Protein AF-A0A2G6X4F0-F1 (afdb_monomer_lite)

Secondary structure (DSSP, 8-state):
----SS--EETTEEPPHHHHHHHHHHHHHHHHTTT---HHHHHHHHHHHHHHHTTS-HHHHHHHHHHHHT----

Radius of gyration: 12.82 Å; chains: 1; bounding box: 26×24×37 Å

Structure (mmCIF, N/CA/C/O backbone):
data_AF-A0A2G6X4F0-F1
#
_entry.id   AF-A0A2G6X4F0-F1
#
loop_
_atom_site.group_PDB
_atom_site.id
_atom_site.type_symbol
_atom_site.label_atom_id
_atom_site.label_alt_id
_atom_site.label_comp_id
_atom_site.label_asym_id
_atom_site.label_entity_id
_atom_site.label_seq_id
_atom_site.pdbx_PDB_ins_code
_atom_site.Cartn_x
_atom_site.Cartn_y
_atom_site.Cartn_z
_atom_site.occupancy
_atom_site.B_iso_or_equiv
_atom_site.auth_seq_id
_atom_site.auth_comp_id
_atom_site.auth_asym_id
_atom_site.auth_atom_id
_atom_site.pdbx_PDB_model_num
ATOM 1 N N . MET A 1 1 ? 9.789 -12.997 -8.090 1.00 77.88 1 MET A N 1
ATOM 2 C CA . MET A 1 1 ? 9.839 -11.535 -7.915 1.00 77.88 1 MET A CA 1
ATOM 3 C C . MET A 1 1 ? 8.597 -10.986 -8.564 1.00 77.88 1 MET A C 1
ATOM 5 O O . MET A 1 1 ? 8.421 -11.245 -9.753 1.00 77.88 1 MET A O 1
ATOM 9 N N . TRP A 1 2 ? 7.706 -10.370 -7.785 1.00 91.44 2 TRP A N 1
ATOM 10 C CA . TRP A 1 2 ? 6.532 -9.713 -8.352 1.00 91.44 2 TRP A CA 1
ATOM 11 C C . TRP A 1 2 ? 6.994 -8.630 -9.328 1.00 91.44 2 TRP A C 1
ATOM 13 O O . TRP A 1 2 ? 8.052 -8.028 -9.132 1.00 91.44 2 TRP A O 1
ATOM 23 N N . LYS A 1 3 ? 6.221 -8.419 -10.392 1.00 88.19 3 LYS A N 1
ATOM 24 C CA . LYS A 1 3 ? 6.481 -7.380 -11.384 1.00 88.19 3 LYS A CA 1
ATOM 25 C C . LYS A 1 3 ? 5.186 -6.648 -11.698 1.00 88.19 3 LYS A C 1
ATOM 27 O O . LYS A 1 3 ? 4.151 -7.309 -11.826 1.00 88.19 3 LYS A O 1
ATOM 32 N N . PRO A 1 4 ? 5.238 -5.322 -11.871 1.00 87.19 4 PRO A N 1
ATOM 33 C CA . PRO A 1 4 ? 4.063 -4.566 -12.257 1.00 87.19 4 PRO A CA 1
ATOM 34 C C . PRO A 1 4 ? 3.605 -4.982 -13.661 1.00 87.19 4 PRO A C 1
ATOM 36 O O . PRO A 1 4 ? 4.420 -5.252 -14.545 1.00 87.19 4 PRO A O 1
ATOM 39 N N . ALA A 1 5 ? 2.289 -5.015 -13.885 1.00 85.69 5 ALA A N 1
ATOM 40 C CA . ALA A 1 5 ? 1.716 -5.396 -15.182 1.00 85.69 5 ALA A CA 1
ATOM 41 C C . ALA A 1 5 ? 2.048 -4.386 -16.296 1.00 85.69 5 ALA A C 1
ATOM 43 O O . ALA A 1 5 ? 1.970 -4.695 -17.484 1.00 85.69 5 ALA A O 1
ATOM 44 N N . SER A 1 6 ? 2.399 -3.156 -15.924 1.00 85.56 6 SER A N 1
ATOM 45 C CA . SER A 1 6 ? 2.858 -2.106 -16.828 1.00 85.56 6 SER A CA 1
ATOM 46 C C . SER A 1 6 ? 3.914 -1.248 -16.130 1.00 85.56 6 SER A C 1
ATOM 48 O O . SER A 1 6 ? 3.852 -1.093 -14.911 1.00 85.56 6 SER A O 1
ATOM 50 N N . PRO A 1 7 ? 4.884 -0.677 -16.864 1.00 85.12 7 PRO A N 1
ATOM 51 C CA . PRO A 1 7 ? 5.880 0.205 -16.269 1.00 85.12 7 PRO A CA 1
ATOM 52 C C . PRO A 1 7 ? 5.225 1.421 -15.603 1.00 85.12 7 PRO A C 1
ATOM 54 O O . PRO A 1 7 ? 4.440 2.130 -16.233 1.00 85.12 7 PRO A O 1
ATOM 57 N N . PHE A 1 8 ? 5.585 1.695 -14.350 1.00 85.12 8 PHE A N 1
ATOM 58 C CA . PHE A 1 8 ? 5.158 2.911 -13.660 1.00 85.12 8 PHE A CA 1
ATOM 59 C C . PHE A 1 8 ? 6.090 4.064 -14.014 1.00 85.12 8 PHE A C 1
ATOM 61 O O . PHE A 1 8 ? 7.264 4.049 -13.648 1.00 85.12 8 PHE A O 1
ATOM 68 N N . LEU A 1 9 ? 5.558 5.067 -14.711 1.00 88.69 9 LEU A N 1
ATOM 69 C CA . LEU A 1 9 ? 6.252 6.312 -15.033 1.00 88.69 9 LEU A CA 1
ATOM 70 C C . LEU A 1 9 ? 5.805 7.408 -14.068 1.00 88.69 9 LEU A C 1
ATOM 72 O O . LEU A 1 9 ? 4.669 7.871 -14.131 1.00 88.69 9 LEU A O 1
ATOM 76 N N . ILE A 1 10 ? 6.713 7.850 -13.200 1.00 85.06 10 ILE A N 1
ATOM 77 C CA . ILE A 1 10 ? 6.493 8.988 -12.302 1.00 85.06 10 ILE A CA 1
ATOM 78 C C . ILE A 1 10 ? 7.560 10.038 -12.598 1.00 85.06 10 ILE A C 1
ATOM 80 O O . ILE A 1 10 ? 8.752 9.743 -12.575 1.00 85.06 10 ILE A O 1
ATOM 84 N N . ALA A 1 11 ? 7.128 11.264 -12.909 1.00 85.19 11 ALA A N 1
ATOM 85 C CA . ALA A 1 11 ? 8.010 12.391 -13.237 1.00 85.19 11 ALA A CA 1
ATOM 86 C C . ALA A 1 11 ? 9.066 12.070 -14.324 1.00 85.19 11 ALA A C 1
ATOM 88 O O . 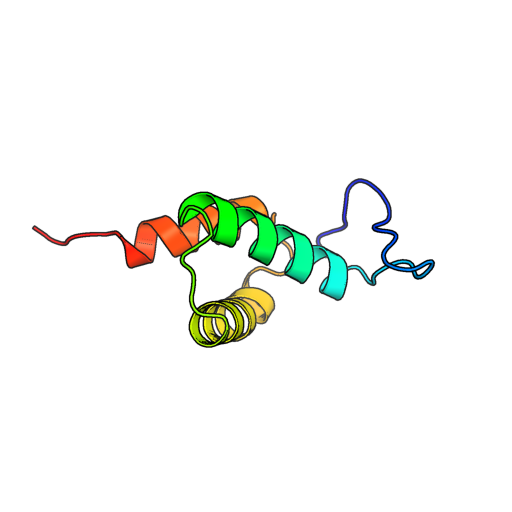ALA A 1 11 ? 10.217 12.488 -14.235 1.00 85.19 11 ALA A O 1
ATOM 89 N N . GLY A 1 12 ? 8.685 11.292 -15.346 1.00 87.56 12 GLY A N 1
ATOM 90 C CA . GLY A 1 12 ? 9.576 10.908 -16.451 1.00 87.56 12 GLY A CA 1
ATOM 91 C C . GLY A 1 12 ? 10.574 9.791 -16.123 1.00 87.56 12 GLY A C 1
ATOM 92 O O . GLY A 1 12 ? 11.368 9.420 -16.983 1.00 87.56 12 GLY A O 1
ATOM 93 N N . ARG A 1 13 ? 10.524 9.224 -14.912 1.00 91.62 13 ARG A N 1
ATOM 94 C CA . ARG A 1 13 ? 11.339 8.082 -14.490 1.00 91.62 13 ARG A CA 1
ATOM 95 C C . ARG A 1 13 ? 10.478 6.828 -14.377 1.00 91.62 13 ARG A C 1
ATOM 97 O O . ARG A 1 13 ? 9.421 6.851 -13.750 1.00 91.62 13 ARG A O 1
ATOM 104 N N . THR A 1 14 ? 10.972 5.723 -14.929 1.00 93.00 14 THR A N 1
ATOM 105 C CA . THR A 1 14 ? 10.396 4.398 -14.684 1.00 93.00 14 THR A CA 1
ATOM 106 C C . THR A 1 14 ? 10.812 3.904 -13.304 1.00 93.00 14 THR A C 1
ATOM 108 O O . THR A 1 14 ? 12.004 3.879 -12.986 1.00 93.00 14 THR A O 1
ATOM 111 N N . LEU A 1 15 ? 9.836 3.520 -12.487 1.00 92.56 15 LEU A N 1
ATOM 112 C CA . LEU A 1 15 ? 10.080 2.908 -11.186 1.00 92.56 15 LEU A CA 1
ATOM 113 C C . LEU A 1 15 ? 10.704 1.516 -11.338 1.00 92.56 15 LEU A C 1
ATOM 115 O O . LEU A 1 15 ? 10.364 0.761 -12.248 1.00 92.56 15 LEU A O 1
ATOM 119 N N . THR A 1 16 ? 11.592 1.166 -10.412 1.00 92.62 16 THR A N 1
ATOM 120 C CA . THR A 1 16 ? 12.041 -0.220 -10.217 1.00 92.62 16 THR A CA 1
ATOM 121 C C . THR A 1 16 ? 10.889 -1.106 -9.736 1.00 92.62 16 THR A C 1
ATOM 123 O O . THR A 1 16 ? 9.916 -0.603 -9.178 1.00 92.62 16 THR A O 1
ATOM 126 N N . ASP A 1 17 ? 11.017 -2.431 -9.872 1.00 92.38 17 ASP A N 1
ATOM 127 C CA . ASP A 1 17 ? 10.012 -3.388 -9.375 1.00 92.38 17 ASP A CA 1
ATOM 128 C C . ASP A 1 17 ? 9.699 -3.165 -7.880 1.00 92.38 17 ASP A C 1
ATOM 130 O O . ASP A 1 17 ? 8.544 -3.217 -7.466 1.00 92.38 17 ASP A O 1
ATOM 134 N N . GLN A 1 18 ? 10.716 -2.832 -7.078 1.00 91.56 18 GLN A N 1
ATOM 135 C CA . GLN A 1 18 ? 10.569 -2.498 -5.658 1.00 91.56 18 GLN A CA 1
ATOM 136 C C . GLN A 1 18 ? 9.798 -1.191 -5.431 1.00 91.56 18 GLN A C 1
ATOM 138 O O . GLN A 1 18 ? 8.900 -1.130 -4.591 1.00 91.56 18 GLN A O 1
ATOM 143 N N . GLU A 1 19 ? 10.141 -0.131 -6.163 1.00 92.75 19 GLU A N 1
ATOM 144 C CA . GLU A 1 19 ? 9.441 1.153 -6.060 1.00 92.75 19 GLU A CA 1
ATOM 145 C C . GLU A 1 19 ? 7.988 1.033 -6.534 1.00 92.75 19 GLU A C 1
ATOM 147 O O . GLU A 1 19 ? 7.096 1.596 -5.902 1.00 92.75 19 GLU A O 1
ATOM 152 N N . ALA A 1 20 ? 7.741 0.263 -7.597 1.00 93.81 20 ALA A N 1
ATOM 153 C CA . ALA A 1 20 ? 6.403 -0.039 -8.088 1.00 93.81 20 ALA A CA 1
ATOM 154 C C . ALA A 1 20 ? 5.596 -0.834 -7.052 1.00 93.81 20 ALA A C 1
ATOM 156 O O . ALA A 1 20 ? 4.456 -0.475 -6.766 1.00 93.81 20 ALA A O 1
ATOM 157 N N . TRP A 1 21 ? 6.201 -1.846 -6.419 1.00 95.00 21 TRP A N 1
ATOM 158 C CA . TRP A 1 21 ? 5.546 -2.622 -5.363 1.00 95.00 21 TRP A CA 1
ATOM 159 C C . TRP A 1 21 ? 5.150 -1.723 -4.193 1.00 95.00 21 TRP A C 1
ATOM 161 O O . TRP A 1 21 ? 4.004 -1.743 -3.745 1.00 95.00 21 TRP A O 1
ATOM 171 N N . ARG A 1 22 ? 6.079 -0.872 -3.726 1.00 93.88 22 ARG A N 1
ATOM 172 C CA . ARG A 1 22 ? 5.804 0.103 -2.661 1.00 93.88 22 ARG A CA 1
ATOM 173 C C . ARG A 1 22 ? 4.668 1.040 -3.046 1.00 93.88 22 ARG A C 1
ATOM 175 O O . ARG A 1 22 ? 3.814 1.312 -2.206 1.00 93.88 22 ARG A O 1
ATOM 182 N N . HIS A 1 23 ? 4.680 1.551 -4.2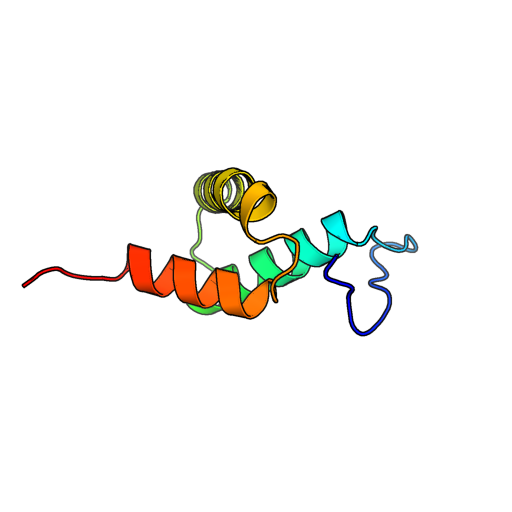75 1.00 92.94 23 HIS A N 1
ATOM 183 C CA . HIS A 1 23 ? 3.671 2.480 -4.767 1.00 92.94 23 HIS A CA 1
ATOM 184 C C . HIS A 1 23 ? 2.281 1.838 -4.773 1.00 92.94 23 HIS A C 1
ATOM 186 O O . HIS A 1 23 ? 1.364 2.396 -4.180 1.00 92.94 23 HIS A O 1
ATOM 192 N N . GLU A 1 24 ? 2.142 0.641 -5.349 1.00 94.38 24 GLU A N 1
ATOM 193 C CA . GLU A 1 24 ? 0.862 -0.075 -5.391 1.00 94.38 24 GLU A CA 1
ATOM 194 C C . GLU A 1 24 ? 0.356 -0.473 -3.999 1.00 94.38 24 GLU A C 1
ATOM 196 O O . GLU A 1 24 ? -0.832 -0.328 -3.716 1.00 94.38 24 GLU A O 1
ATOM 201 N N . PHE A 1 25 ? 1.248 -0.925 -3.111 1.00 94.94 25 PHE A N 1
ATOM 202 C CA . PHE A 1 25 ? 0.892 -1.242 -1.726 1.00 94.94 25 PHE A CA 1
ATOM 203 C C . PHE A 1 25 ? 0.363 0.001 -1.004 1.00 94.94 25 PHE A C 1
ATOM 205 O O . PHE A 1 25 ? -0.681 -0.042 -0.357 1.00 94.94 25 PHE A O 1
ATOM 212 N N . SER A 1 26 ? 1.086 1.116 -1.137 1.00 93.06 26 SER A N 1
ATOM 213 C CA . SER A 1 26 ? 0.755 2.385 -0.485 1.00 93.06 26 SER A CA 1
ATOM 214 C C . SER A 1 26 ? -0.578 2.937 -0.979 1.00 93.06 26 SER A C 1
ATOM 216 O O . SER A 1 26 ? -1.411 3.324 -0.168 1.00 93.06 26 SER A O 1
ATOM 218 N N . ASP A 1 27 ? -0.787 2.954 -2.296 1.00 93.12 27 ASP A N 1
ATOM 219 C CA . ASP A 1 27 ? -2.005 3.466 -2.927 1.00 93.12 27 ASP A CA 1
ATOM 220 C C . ASP A 1 27 ? -3.249 2.665 -2.511 1.00 93.12 27 ASP A C 1
ATOM 222 O O . ASP A 1 27 ? -4.257 3.247 -2.110 1.00 93.12 27 ASP A O 1
ATOM 226 N N . GLU A 1 28 ? -3.171 1.330 -2.521 1.00 95.06 28 GLU A N 1
ATOM 227 C CA . GLU A 1 28 ? -4.272 0.480 -2.052 1.00 95.06 28 GLU A CA 1
ATOM 228 C C . GLU A 1 28 ? -4.553 0.706 -0.559 1.00 95.06 28 GLU A C 1
ATOM 230 O O . GLU A 1 28 ? -5.708 0.831 -0.154 1.00 95.06 28 GLU A O 1
ATOM 235 N N . PHE A 1 29 ? -3.511 0.808 0.269 1.00 92.25 29 PHE A N 1
ATOM 236 C CA . PHE A 1 29 ? -3.673 1.011 1.707 1.00 92.25 29 PHE A CA 1
ATOM 237 C C . PHE A 1 29 ? -4.266 2.389 2.041 1.00 92.25 29 PHE A C 1
ATOM 239 O O . PHE A 1 29 ? -5.152 2.484 2.889 1.00 92.25 29 PHE A O 1
ATOM 246 N N . TYR A 1 30 ? -3.855 3.448 1.334 1.00 91.88 30 TYR A N 1
ATOM 247 C CA . TYR A 1 30 ? -4.469 4.773 1.454 1.00 91.88 30 TYR A CA 1
ATOM 248 C C . TYR A 1 30 ? -5.958 4.746 1.102 1.00 91.88 30 TYR A C 1
ATOM 250 O O . TYR A 1 30 ? -6.753 5.360 1.809 1.00 91.88 30 TYR A O 1
ATOM 258 N N . LYS A 1 31 ? -6.351 4.020 0.047 1.00 93.06 31 LYS A N 1
ATOM 259 C CA . LYS A 1 31 ? -7.763 3.873 -0.342 1.00 93.06 31 LYS A CA 1
ATOM 260 C C . LYS A 1 31 ? -8.594 3.183 0.737 1.00 93.06 31 LYS A C 1
ATOM 262 O O . LYS A 1 31 ? -9.716 3.611 0.981 1.00 93.06 31 LYS A O 1
ATOM 267 N N . LEU A 1 32 ? -8.048 2.158 1.395 1.00 91.62 32 LEU A N 1
ATOM 268 C CA . LEU A 1 32 ? -8.740 1.426 2.467 1.00 91.62 32 LEU A CA 1
ATOM 269 C C . LEU A 1 32 ? -9.037 2.298 3.695 1.00 91.62 32 LEU A C 1
ATOM 271 O O . LEU A 1 32 ? -10.042 2.079 4.359 1.00 91.62 32 LEU A O 1
ATOM 275 N N . TYR A 1 33 ? -8.199 3.300 3.962 1.00 88.50 33 TYR A N 1
ATOM 276 C CA . TYR A 1 33 ? -8.380 4.263 5.053 1.00 88.50 33 TYR A CA 1
ATOM 277 C C . TYR A 1 33 ? -8.935 5.620 4.589 1.00 88.50 33 TYR A C 1
ATOM 279 O O . TYR A 1 33 ? -8.809 6.609 5.307 1.00 88.50 33 TYR A O 1
ATOM 287 N N . GLU A 1 34 ? -9.499 5.708 3.379 1.00 86.88 34 GLU A N 1
ATOM 288 C CA . GLU A 1 34 ? -10.059 6.950 2.814 1.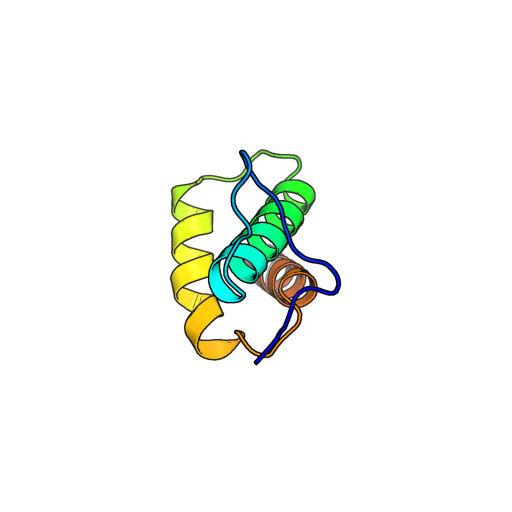00 86.88 34 GLU A CA 1
ATOM 289 C C . GLU A 1 34 ? -9.078 8.145 2.836 1.00 86.88 34 GLU A C 1
ATOM 291 O O . GLU A 1 34 ? -9.457 9.30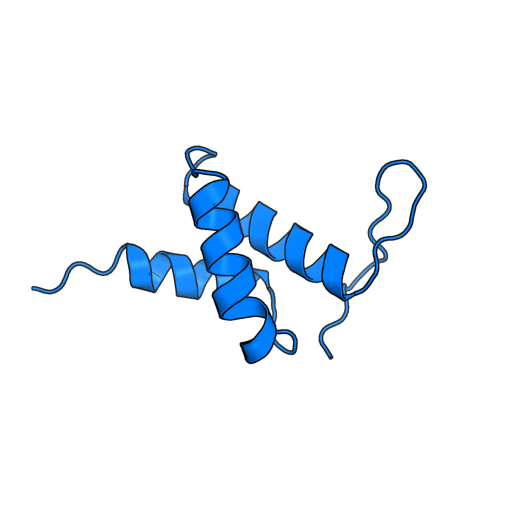4 2.987 1.00 86.88 34 GLU A O 1
ATOM 296 N N . GLY A 1 35 ? -7.780 7.866 2.694 1.00 80.06 35 GLY A N 1
ATOM 297 C CA . GLY A 1 35 ? -6.714 8.868 2.744 1.00 80.06 35 GLY A CA 1
ATOM 298 C C . GLY A 1 35 ? -6.259 9.263 4.155 1.00 80.06 35 GLY A C 1
ATOM 299 O O . GLY A 1 35 ? -5.260 9.968 4.282 1.00 80.06 35 GLY A O 1
ATOM 300 N N . ALA A 1 36 ? -6.912 8.780 5.214 1.00 83.94 36 ALA A N 1
ATOM 301 C CA . ALA A 1 36 ? -6.596 9.096 6.609 1.00 83.94 36 ALA A CA 1
ATOM 302 C C . ALA A 1 36 ? -5.555 8.136 7.220 1.00 83.94 36 ALA A C 1
ATOM 304 O O . ALA A 1 36 ? -5.745 7.602 8.312 1.00 83.94 36 ALA A O 1
ATOM 305 N N . VAL A 1 37 ? -4.445 7.901 6.512 1.00 83.62 37 VAL A N 1
ATOM 306 C CA . VAL A 1 37 ? -3.342 7.054 6.990 1.00 83.62 37 VAL A CA 1
ATOM 307 C C . VAL A 1 37 ? -2.106 7.872 7.319 1.00 83.62 37 VAL A C 1
ATOM 309 O O . VAL A 1 37 ? -1.625 8.669 6.513 1.00 83.62 37 VAL A O 1
ATOM 312 N N . ASP A 1 38 ? -1.570 7.608 8.507 1.00 87.12 38 ASP A N 1
ATOM 313 C CA . ASP A 1 38 ? -0.284 8.116 8.964 1.00 87.12 38 ASP A CA 1
ATOM 314 C C . ASP A 1 38 ? 0.858 7.576 8.079 1.00 87.12 38 ASP A C 1
ATOM 316 O O . ASP A 1 38 ? 1.000 6.365 7.868 1.00 87.12 38 ASP A O 1
ATOM 320 N N . SER A 1 39 ? 1.694 8.479 7.563 1.00 86.81 39 SER A N 1
ATOM 321 C CA . SER A 1 39 ? 2.860 8.134 6.746 1.00 86.81 39 SER A CA 1
ATOM 322 C C . SER A 1 39 ? 3.883 7.266 7.486 1.00 86.81 39 SER A C 1
ATOM 324 O O . SER A 1 39 ? 4.561 6.447 6.852 1.00 86.81 39 SER A O 1
ATOM 326 N N . ASP A 1 40 ? 3.990 7.408 8.808 1.00 90.19 40 ASP A N 1
ATOM 327 C CA . ASP A 1 40 ? 4.900 6.618 9.638 1.00 90.19 40 ASP A CA 1
ATOM 328 C C . ASP A 1 40 ? 4.392 5.183 9.779 1.00 90.19 40 ASP A C 1
ATOM 330 O O . ASP A 1 40 ? 5.163 4.230 9.613 1.00 90.19 40 ASP A O 1
ATOM 334 N N . LEU A 1 41 ? 3.080 5.009 9.973 1.00 88.75 41 LEU A N 1
ATOM 335 C CA . LEU A 1 41 ? 2.435 3.694 9.955 1.00 88.75 41 LEU A CA 1
ATOM 336 C C . LEU A 1 41 ? 2.649 3.005 8.604 1.00 88.75 41 LEU A C 1
ATOM 338 O O . LEU A 1 41 ? 3.059 1.845 8.551 1.00 88.75 41 LEU A O 1
ATOM 342 N N . LEU A 1 42 ? 2.426 3.725 7.505 1.00 90.50 42 LEU A N 1
ATOM 343 C CA . LEU A 1 42 ? 2.596 3.190 6.157 1.00 90.50 42 LEU A CA 1
ATOM 344 C C . LEU A 1 42 ? 4.047 2.746 5.900 1.00 90.50 42 LEU A C 1
ATOM 346 O O . LEU A 1 42 ? 4.298 1.677 5.336 1.00 90.50 42 LEU A O 1
ATOM 350 N N . THR A 1 43 ? 5.014 3.539 6.367 1.00 91.56 43 THR A N 1
ATOM 351 C CA . THR A 1 43 ? 6.445 3.219 6.275 1.00 91.56 43 THR A CA 1
ATOM 352 C C . THR A 1 43 ? 6.804 1.993 7.115 1.00 91.56 43 THR A C 1
ATOM 354 O O . THR A 1 43 ? 7.523 1.110 6.637 1.00 91.56 43 THR A O 1
ATOM 357 N N . MET A 1 44 ? 6.278 1.891 8.338 1.00 92.44 44 MET A N 1
ATOM 358 C CA . MET A 1 44 ? 6.465 0.727 9.207 1.00 92.44 44 MET A CA 1
ATOM 359 C C . MET A 1 44 ? 5.903 -0.549 8.568 1.00 92.44 44 MET A C 1
ATOM 361 O O . MET A 1 44 ? 6.589 -1.576 8.527 1.00 92.44 44 MET A O 1
ATOM 365 N N . LEU A 1 45 ? 4.679 -0.487 8.037 1.00 92.44 45 LEU A N 1
ATOM 366 C CA . LEU A 1 45 ? 4.022 -1.615 7.380 1.00 92.44 45 LEU A CA 1
ATOM 367 C C . LEU A 1 45 ? 4.794 -2.065 6.144 1.00 92.44 45 LEU A C 1
ATOM 369 O O . LEU A 1 45 ? 5.067 -3.255 6.003 1.00 92.44 45 LEU A O 1
ATOM 373 N N . TYR A 1 46 ? 5.224 -1.128 5.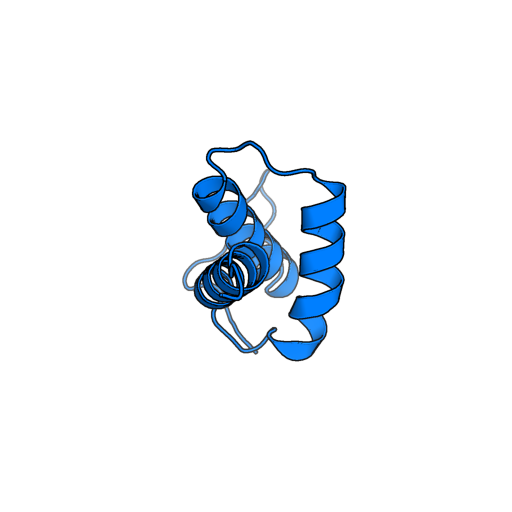298 1.00 91.62 46 TYR A N 1
ATOM 374 C CA . TYR A 1 46 ? 6.058 -1.441 4.141 1.00 91.62 46 TYR A CA 1
ATOM 375 C C . TYR A 1 46 ? 7.359 -2.145 4.553 1.00 91.62 46 TYR A C 1
ATOM 377 O O . TYR A 1 46 ? 7.651 -3.231 4.053 1.00 91.62 46 TYR A O 1
ATOM 385 N N . ASN A 1 47 ? 8.111 -1.588 5.508 1.00 93.31 47 ASN A N 1
ATOM 386 C CA . ASN A 1 47 ? 9.374 -2.177 5.973 1.00 93.31 47 ASN A CA 1
ATOM 387 C C . ASN A 1 47 ? 9.182 -3.566 6.603 1.00 93.31 47 ASN A C 1
ATOM 389 O O . ASN A 1 47 ? 10.074 -4.412 6.542 1.00 93.31 47 ASN A O 1
ATOM 393 N N . THR A 1 48 ? 8.011 -3.815 7.189 1.00 92.75 48 THR A N 1
ATOM 394 C CA . THR A 1 48 ? 7.661 -5.107 7.783 1.00 92.75 48 THR A CA 1
ATOM 395 C C . THR A 1 48 ? 7.248 -6.126 6.722 1.00 92.75 48 THR A C 1
ATOM 397 O O . THR A 1 48 ? 7.702 -7.272 6.752 1.00 92.75 48 THR A O 1
ATOM 400 N N . MET A 1 49 ? 6.399 -5.738 5.774 1.00 92.00 49 MET A N 1
ATOM 401 C CA . MET A 1 49 ? 5.801 -6.665 4.813 1.00 92.00 49 MET A CA 1
ATOM 402 C C . MET A 1 49 ? 6.709 -6.934 3.617 1.00 92.00 49 MET A C 1
ATOM 404 O O . MET A 1 49 ? 6.847 -8.085 3.208 1.00 92.00 49 MET A O 1
ATOM 408 N N . HIS A 1 50 ? 7.375 -5.908 3.085 1.00 91.69 50 HIS A N 1
ATOM 409 C CA . HIS A 1 50 ? 8.136 -6.012 1.841 1.00 91.69 50 HIS A CA 1
ATOM 410 C C . HIS A 1 50 ? 9.171 -7.155 1.852 1.00 91.69 50 HIS A C 1
ATOM 412 O O . HIS A 1 50 ? 9.150 -7.967 0.931 1.00 91.69 50 HIS A O 1
ATOM 418 N N . PRO A 1 51 ? 10.018 -7.347 2.886 1.00 93.12 51 PRO A N 1
ATOM 419 C CA . PRO A 1 51 ? 10.985 -8.451 2.893 1.00 93.12 51 PRO A CA 1
ATOM 420 C C . PRO A 1 51 ? 10.354 -9.851 2.838 1.00 93.12 51 PRO A C 1
ATOM 422 O O . PRO A 1 51 ? 11.029 -10.810 2.474 1.00 93.12 51 PRO A O 1
ATOM 425 N N . ARG A 1 52 ? 9.082 -9.978 3.235 1.00 92.81 52 ARG A N 1
ATOM 426 C CA . ARG A 1 52 ? 8.360 -11.252 3.362 1.00 92.81 52 ARG A CA 1
ATOM 427 C C . ARG A 1 52 ? 7.418 -11.512 2.189 1.00 92.81 52 ARG A C 1
ATOM 429 O O . ARG A 1 52 ? 7.214 -12.667 1.844 1.00 92.81 52 ARG A O 1
ATOM 436 N N . ALA A 1 53 ? 6.885 -10.450 1.589 1.00 93.50 53 ALA A N 1
ATOM 437 C CA . ALA A 1 53 ? 5.792 -10.509 0.623 1.00 93.50 53 ALA A CA 1
ATOM 438 C C . ALA A 1 53 ? 6.116 -9.828 -0.719 1.00 93.50 53 ALA A C 1
ATOM 440 O O . ALA A 1 53 ? 5.228 -9.607 -1.533 1.00 93.50 53 ALA A O 1
ATOM 441 N N . PHE A 1 54 ? 7.385 -9.499 -0.997 1.00 91.94 54 PHE A N 1
ATOM 442 C CA . PHE A 1 54 ? 7.775 -8.864 -2.267 1.00 91.94 54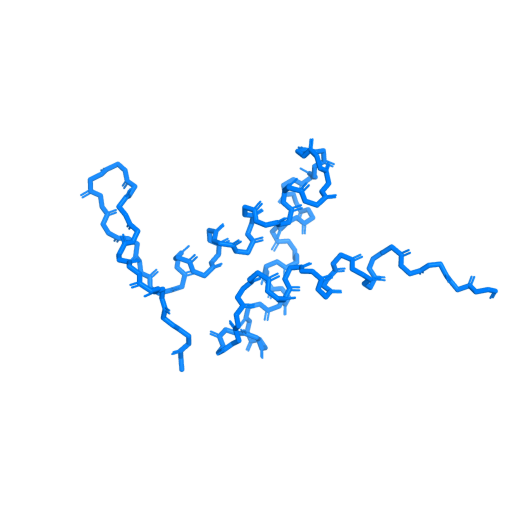 PHE A CA 1
ATOM 443 C C . PHE A 1 54 ? 7.476 -9.718 -3.514 1.00 91.94 54 PHE A C 1
ATOM 445 O O . PHE A 1 54 ? 7.471 -9.222 -4.637 1.00 91.94 54 PHE A O 1
ATOM 452 N N . ASN A 1 55 ? 7.256 -11.023 -3.353 1.00 94.44 55 ASN A N 1
ATOM 453 C CA . ASN A 1 55 ? 6.837 -11.885 -4.459 1.00 94.44 55 ASN A CA 1
ATOM 454 C C . ASN A 1 55 ? 5.316 -11.931 -4.654 1.00 94.44 55 ASN A C 1
ATOM 456 O O . ASN A 1 55 ? 4.876 -12.447 -5.680 1.00 94.44 55 ASN A O 1
ATOM 460 N N . ASP A 1 56 ? 4.552 -11.387 -3.712 1.00 94.81 56 ASP A N 1
ATOM 461 C CA . ASP A 1 56 ? 3.096 -11.393 -3.712 1.00 94.81 56 ASP A CA 1
ATOM 462 C C . ASP A 1 56 ? 2.545 -10.082 -4.283 1.00 94.81 56 ASP A C 1
ATOM 464 O O . ASP A 1 56 ? 3.252 -9.074 -4.385 1.00 94.81 56 ASP A O 1
ATOM 468 N N . ASP A 1 57 ? 1.261 -10.096 -4.646 1.00 94.81 57 ASP A N 1
ATOM 469 C CA . ASP A 1 57 ? 0.554 -8.901 -5.106 1.00 94.81 57 ASP A CA 1
ATOM 470 C C . ASP A 1 57 ? 0.493 -7.847 -3.976 1.00 94.81 57 ASP A C 1
ATOM 472 O O . ASP A 1 57 ? -0.150 -8.096 -2.947 1.00 94.81 57 ASP A O 1
ATOM 476 N N . PRO A 1 58 ? 1.109 -6.660 -4.151 1.00 95.38 58 PRO A N 1
ATOM 477 C CA . PRO A 1 58 ? 1.121 -5.607 -3.139 1.00 95.38 58 PRO A CA 1
ATOM 478 C C . PRO A 1 58 ? -0.282 -5.168 -2.709 1.00 95.38 58 PRO A C 1
ATOM 480 O O . PRO A 1 58 ? -0.481 -4.841 -1.538 1.00 95.38 58 PRO A O 1
ATOM 483 N N . ARG A 1 59 ? -1.279 -5.200 -3.605 1.00 95.19 59 ARG A N 1
ATOM 484 C CA . ARG A 1 59 ? -2.663 -4.819 -3.274 1.00 95.19 59 ARG A CA 1
ATOM 485 C C . ARG A 1 59 ? -3.315 -5.854 -2.372 1.00 95.19 59 ARG A C 1
ATOM 487 O O . ARG A 1 59 ? -4.015 -5.515 -1.419 1.00 95.19 59 ARG A O 1
ATOM 494 N N . HIS A 1 60 ? -3.063 -7.132 -2.645 1.00 95.50 60 HIS A N 1
ATOM 495 C CA . HIS A 1 60 ? -3.530 -8.211 -1.783 1.00 95.50 60 HIS A CA 1
ATOM 496 C C . HIS A 1 60 ? -2.897 -8.117 -0.389 1.00 95.50 60 HIS A C 1
ATOM 498 O O . HIS A 1 60 ? -3.602 -8.203 0.618 1.00 95.50 60 HIS A O 1
ATOM 504 N N . VAL A 1 61 ? -1.590 -7.857 -0.323 1.00 95.69 61 VAL A N 1
ATOM 505 C CA . VAL A 1 61 ? -0.861 -7.688 0.942 1.00 95.69 61 VAL A CA 1
ATOM 506 C C . VAL A 1 61 ? -1.369 -6.471 1.726 1.00 95.69 61 VAL A C 1
ATOM 508 O O . VAL A 1 61 ? -1.541 -6.567 2.940 1.00 95.69 61 VAL A O 1
ATOM 511 N N . ALA A 1 62 ? -1.685 -5.355 1.058 1.00 94.88 62 ALA A N 1
ATOM 512 C CA . ALA A 1 62 ? -2.299 -4.182 1.689 1.00 94.88 62 ALA A CA 1
ATOM 513 C C . ALA A 1 62 ? -3.655 -4.514 2.336 1.00 94.88 62 ALA A C 1
ATOM 515 O O . ALA A 1 62 ? -3.892 -4.161 3.493 1.00 94.88 62 ALA A O 1
ATOM 516 N N . ARG A 1 63 ? -4.518 -5.262 1.637 1.00 94.88 63 ARG A N 1
ATOM 517 C CA . ARG A 1 63 ? -5.815 -5.713 2.174 1.00 94.88 63 ARG A CA 1
ATOM 518 C C . ARG A 1 63 ? -5.660 -6.648 3.369 1.00 94.88 63 ARG A C 1
ATOM 520 O O . ARG A 1 63 ? -6.407 -6.514 4.334 1.00 94.88 63 ARG A O 1
ATOM 527 N N . LEU A 1 64 ? -4.692 -7.566 3.327 1.00 93.81 64 LEU A N 1
ATOM 528 C CA . LEU A 1 64 ? -4.379 -8.438 4.462 1.00 93.81 64 LEU A CA 1
ATOM 529 C C . LEU A 1 64 ? -3.897 -7.633 5.672 1.00 93.81 64 LEU A C 1
ATOM 531 O O . LEU A 1 64 ? -4.382 -7.851 6.779 1.00 93.81 64 LEU A O 1
ATOM 535 N N . ALA A 1 65 ? -2.982 -6.682 5.468 1.00 92.12 65 ALA A N 1
ATOM 536 C CA . ALA A 1 65 ? -2.493 -5.814 6.535 1.00 92.12 65 ALA A CA 1
ATOM 537 C C . ALA A 1 65 ? -3.639 -5.015 7.177 1.00 92.12 65 ALA A C 1
ATOM 539 O O . ALA A 1 65 ? -3.758 -4.985 8.400 1.00 92.12 65 ALA A O 1
ATOM 540 N N . HIS A 1 66 ? -4.519 -4.435 6.358 1.00 92.19 66 HIS A N 1
ATOM 541 C CA . HIS A 1 66 ? -5.705 -3.727 6.832 1.00 92.19 66 HIS A CA 1
ATOM 542 C C . HIS A 1 66 ? -6.641 -4.639 7.634 1.00 92.19 66 HIS A C 1
ATOM 544 O O . HIS A 1 66 ? -7.056 -4.279 8.734 1.00 92.19 66 HIS A O 1
ATOM 550 N N . ALA A 1 67 ? -6.933 -5.840 7.125 1.00 92.25 67 ALA A N 1
ATOM 551 C CA . ALA A 1 67 ? -7.786 -6.806 7.812 1.00 92.25 67 ALA A CA 1
ATOM 552 C C . ALA A 1 67 ? -7.214 -7.219 9.177 1.00 92.25 67 ALA A C 1
ATOM 554 O O . ALA A 1 67 ? -7.966 -7.354 10.133 1.00 92.25 67 ALA A O 1
ATOM 555 N N . VAL A 1 68 ? -5.891 -7.382 9.291 1.00 90.00 68 VAL A N 1
ATOM 556 C CA . VAL A 1 68 ? -5.228 -7.698 10.568 1.00 90.00 68 VAL A CA 1
ATOM 557 C C . VAL A 1 68 ? -5.314 -6.531 11.554 1.00 90.00 68 VAL A C 1
ATOM 559 O O . VAL A 1 68 ? -5.563 -6.758 12.733 1.00 90.00 68 VAL A O 1
ATOM 562 N N . LEU A 1 69 ? -5.120 -5.293 11.093 1.00 88.44 69 LEU A N 1
ATOM 563 C CA . LEU A 1 69 ? -5.161 -4.102 11.953 1.00 88.44 69 LEU A CA 1
ATOM 564 C C . LEU A 1 69 ? -6.570 -3.754 12.439 1.00 88.44 69 LEU A C 1
ATOM 566 O O . LEU A 1 69 ? -6.723 -3.199 13.521 1.00 88.44 69 LEU A O 1
ATOM 570 N N . THR A 1 70 ? -7.585 -4.074 11.639 1.00 87.31 70 THR A N 1
ATOM 571 C CA . THR A 1 70 ? -9.003 -3.839 11.958 1.00 87.31 70 THR A CA 1
ATOM 572 C C . THR A 1 70 ? -9.678 -5.048 12.598 1.00 87.31 70 THR A C 1
ATOM 574 O O . THR A 1 70 ? -10.869 -5.003 12.897 1.00 87.31 70 THR A O 1
ATOM 577 N N . TYR A 1 71 ? -8.933 -6.134 12.824 1.00 87.31 71 TYR A N 1
ATOM 578 C CA . TYR A 1 71 ? -9.462 -7.322 13.473 1.00 87.31 71 TYR A CA 1
ATOM 579 C C . TYR A 1 71 ? -9.733 -7.045 14.955 1.00 87.31 71 TYR A C 1
ATOM 581 O O . TYR A 1 71 ? -8.832 -7.100 15.796 1.00 87.31 71 TYR A O 1
ATOM 589 N N . GLU A 1 72 ? -10.993 -6.786 15.288 1.00 65.69 72 GLU A N 1
ATOM 590 C CA . GLU A 1 72 ? -11.466 -6.804 16.667 1.00 65.69 72 GLU A CA 1
ATOM 591 C C . GLU A 1 72 ? -11.561 -8.265 17.133 1.00 65.69 72 GLU A C 1
ATOM 593 O O . GLU A 1 72 ? -12.274 -9.086 16.550 1.00 65.69 72 GLU A O 1
ATOM 598 N N . ARG A 1 73 ? -10.805 -8.624 18.179 1.00 55.38 73 ARG A N 1
ATOM 599 C CA . ARG A 1 73 ? -11.033 -9.899 18.870 1.00 55.38 73 ARG A CA 1
ATOM 600 C C . ARG A 1 73 ? -12.335 -9.795 19.678 1.00 55.38 73 ARG A C 1
ATOM 602 O O . ARG A 1 73 ? -12.506 -8.776 20.344 1.00 55.38 73 ARG A O 1
ATOM 609 N N . PRO A 1 74 ? -13.206 -10.822 19.644 1.00 55.25 74 PRO A N 1
ATOM 610 C CA . PRO A 1 74 ? -14.354 -10.904 20.544 1.00 55.25 74 PRO A CA 1
ATOM 611 C C . PRO A 1 74 ? -13.932 -11.005 22.014 1.00 55.25 74 PRO A C 1
ATOM 613 O O . PRO A 1 74 ? -12.807 -11.498 22.282 1.00 55.25 74 PRO A O 1
#

Foldseek 3Di:
DDADPDFDADPNDTDDLLRVLLVLLLVLLCVVVVNPDDPVVSVVLCVVCCVPDSNDRSNVSSVVVVCVVPDDDD

pLDDT: mean 89.53, std 7.4, range [55.25, 95.69]

Sequence (74 aa):
MWKPASPFLIAGRTLTDQEAWRHEFSDEFYKLYEGAVDSDLLTMLYNTMHPRAFNDDPRHVARLAHAVLTYERP